Protein AF-A0A968GBG0-F1 (afdb_monomer)

pLDDT: mean 75.1, std 15.34, range [38.44, 92.0]

Structure (mmCIF, N/CA/C/O backbone):
data_AF-A0A968GBG0-F1
#
_entry.id   AF-A0A968GBG0-F1
#
loop_
_atom_site.group_PDB
_atom_site.id
_atom_site.type_symbol
_atom_site.label_atom_id
_atom_site.label_alt_id
_atom_site.label_comp_id
_atom_site.label_asym_id
_atom_site.label_entity_id
_atom_site.label_seq_id
_atom_site.pdbx_PDB_ins_code
_atom_site.Cartn_x
_atom_site.Cartn_y
_atom_site.Cartn_z
_atom_site.occupancy
_atom_site.B_iso_or_equiv
_atom_site.auth_seq_id
_atom_site.auth_comp_id
_atom_site.auth_asym_id
_atom_site.auth_atom_id
_atom_site.pdbx_PDB_model_num
ATOM 1 N N . MET A 1 1 ? 31.492 -30.107 -1.931 1.00 38.44 1 MET A N 1
ATOM 2 C CA . MET A 1 1 ? 31.029 -28.741 -2.246 1.00 38.44 1 MET A CA 1
ATOM 3 C C . MET A 1 1 ? 29.631 -28.657 -1.682 1.00 38.44 1 MET A C 1
ATOM 5 O O . MET A 1 1 ? 28.798 -29.442 -2.099 1.00 38.44 1 MET A O 1
ATOM 9 N N . SER A 1 2 ? 29.450 -27.887 -0.612 1.00 38.56 2 SER A N 1
ATOM 10 C CA . SER A 1 2 ? 28.181 -27.788 0.106 1.00 38.56 2 SER A CA 1
ATOM 11 C C . SER A 1 2 ? 27.212 -26.926 -0.690 1.00 38.56 2 SER A C 1
ATOM 13 O O . SER A 1 2 ? 27.518 -25.762 -0.957 1.00 38.56 2 SER A O 1
ATOM 15 N N . ASP A 1 3 ? 26.072 -27.508 -1.044 1.00 42.00 3 ASP A N 1
ATOM 16 C CA . ASP A 1 3 ? 24.898 -26.790 -1.515 1.00 42.00 3 ASP A CA 1
ATOM 17 C C . ASP A 1 3 ? 24.562 -25.690 -0.505 1.00 42.00 3 ASP A C 1
ATOM 19 O O . ASP A 1 3 ? 24.339 -25.952 0.679 1.00 42.00 3 ASP A O 1
ATOM 23 N N . VAL A 1 4 ? 24.611 -24.438 -0.955 1.00 43.53 4 VAL A N 1
ATOM 24 C CA . VAL A 1 4 ? 24.135 -23.309 -0.160 1.00 43.53 4 VAL A CA 1
ATOM 25 C C . VAL A 1 4 ? 22.618 -23.427 -0.131 1.00 43.53 4 VAL A C 1
ATOM 27 O O . VAL A 1 4 ? 21.934 -23.119 -1.104 1.00 43.53 4 VAL A O 1
ATOM 30 N N . ASP A 1 5 ? 22.112 -23.938 0.984 1.00 41.38 5 ASP A N 1
ATOM 31 C CA . ASP A 1 5 ? 20.695 -23.972 1.297 1.00 41.38 5 ASP A CA 1
ATOM 32 C C . ASP A 1 5 ? 20.182 -22.538 1.513 1.00 41.38 5 ASP A C 1
ATOM 34 O O . ASP A 1 5 ? 20.333 -21.944 2.582 1.00 41.38 5 ASP A O 1
ATOM 38 N N . TRP A 1 6 ? 19.579 -21.964 0.472 1.00 47.56 6 TRP A N 1
ATOM 39 C CA . TRP A 1 6 ? 18.923 -20.655 0.514 1.00 47.56 6 TRP A CA 1
ATOM 40 C C . TRP A 1 6 ? 17.591 -20.666 1.293 1.00 47.56 6 TRP A C 1
ATOM 42 O O . TRP A 1 6 ? 16.903 -19.647 1.333 1.00 47.56 6 TRP A O 1
ATOM 52 N N . SER A 1 7 ? 17.188 -21.785 1.914 1.00 47.25 7 SER A N 1
ATOM 53 C CA . SER A 1 7 ? 15.848 -21.924 2.505 1.00 47.25 7 SER A CA 1
ATOM 54 C C . SER A 1 7 ? 15.679 -21.380 3.930 1.00 47.25 7 SER A C 1
ATOM 56 O O . SER A 1 7 ? 14.556 -21.334 4.431 1.00 47.25 7 SER A O 1
ATOM 58 N N . SER A 1 8 ? 16.736 -20.907 4.595 1.00 44.28 8 SER A N 1
ATOM 59 C CA . SER A 1 8 ? 16.690 -20.740 6.055 1.00 44.28 8 SER A CA 1
ATOM 60 C C . SER A 1 8 ? 17.224 -19.402 6.565 1.00 44.28 8 SER A C 1
ATOM 62 O O . SER A 1 8 ? 18.242 -19.366 7.245 1.00 44.28 8 SER A O 1
ATOM 64 N N . GLN A 1 9 ? 16.523 -18.302 6.272 1.00 45.53 9 GLN A N 1
ATOM 65 C CA . GLN A 1 9 ? 16.327 -17.162 7.190 1.00 45.53 9 GLN A CA 1
ATOM 66 C C . GLN A 1 9 ? 15.471 -16.095 6.493 1.00 45.53 9 GLN A C 1
ATOM 68 O O . GLN A 1 9 ? 15.987 -15.214 5.808 1.00 45.53 9 GLN A O 1
ATOM 73 N N . ARG A 1 10 ? 14.146 -16.127 6.704 1.00 47.72 10 ARG A N 1
ATOM 74 C CA . ARG A 1 10 ? 13.311 -14.931 6.514 1.00 47.72 10 ARG A CA 1
ATOM 75 C C . ARG A 1 10 ? 13.792 -13.887 7.518 1.00 47.72 10 ARG A C 1
ATOM 77 O O . ARG A 1 10 ? 13.353 -13.880 8.666 1.00 47.72 10 ARG A O 1
ATOM 84 N N . ARG A 1 11 ? 14.754 -13.053 7.127 1.00 52.56 11 ARG A N 1
ATOM 85 C CA . ARG A 1 11 ? 15.142 -11.903 7.939 1.00 52.56 11 ARG A CA 1
ATOM 86 C C . ARG A 1 11 ? 13.968 -10.940 7.880 1.00 52.56 11 ARG A C 1
ATOM 88 O O . ARG A 1 11 ? 13.679 -10.367 6.834 1.00 52.56 11 ARG A O 1
ATOM 95 N N . ILE A 1 12 ? 13.258 -10.808 8.997 1.00 51.78 12 ILE A N 1
ATOM 96 C CA . ILE A 1 12 ? 12.368 -9.673 9.212 1.00 51.78 12 ILE A CA 1
ATOM 97 C C . ILE A 1 12 ? 13.305 -8.475 9.315 1.00 51.78 12 ILE A C 1
ATOM 99 O O . ILE A 1 12 ? 13.849 -8.184 10.378 1.00 51.78 12 ILE A O 1
ATOM 103 N N . TYR A 1 13 ? 13.606 -7.862 8.177 1.00 58.06 13 TYR A N 1
ATOM 104 C CA . TYR A 1 13 ? 14.341 -6.617 8.168 1.00 58.06 13 TYR A CA 1
ATOM 105 C C . TYR A 1 13 ? 13.421 -5.573 8.788 1.00 58.06 13 TYR A C 1
ATOM 107 O O . TYR A 1 13 ? 12.342 -5.300 8.260 1.00 58.06 13 TYR A O 1
ATOM 115 N N . ASP A 1 14 ? 13.830 -5.003 9.920 1.00 63.78 14 ASP A N 1
ATOM 116 C CA . ASP A 1 14 ? 13.286 -3.715 10.313 1.00 63.78 14 ASP A CA 1
ATOM 117 C C . ASP A 1 14 ? 13.735 -2.708 9.251 1.00 63.78 14 ASP A C 1
ATOM 119 O O . ASP A 1 14 ? 14.881 -2.258 9.218 1.00 63.78 14 ASP A O 1
ATOM 123 N N . LEU A 1 15 ? 12.833 -2.445 8.308 1.00 66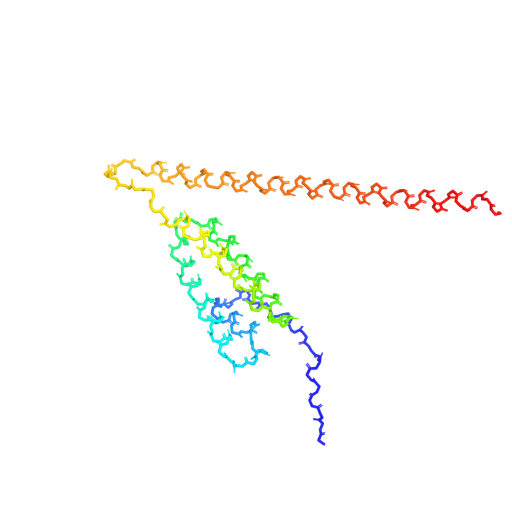.62 15 LEU A N 1
ATOM 124 C CA . LEU A 1 15 ? 13.072 -1.535 7.202 1.00 66.62 15 L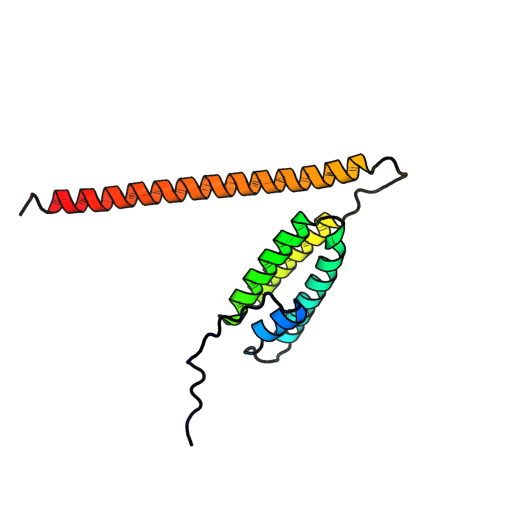EU A CA 1
ATOM 125 C C . LEU A 1 15 ? 12.792 -0.079 7.593 1.00 66.62 15 LEU A C 1
ATOM 127 O O . LEU A 1 15 ? 13.033 0.810 6.781 1.00 66.62 15 LEU A O 1
ATOM 131 N N . SER A 1 16 ? 12.318 0.189 8.818 1.00 69.75 16 SER A N 1
ATOM 132 C CA . SER A 1 16 ? 11.959 1.532 9.284 1.00 69.75 16 SER A CA 1
ATOM 133 C C . SER A 1 16 ? 13.069 2.593 9.184 1.00 69.75 16 SER A C 1
ATOM 135 O O . SER A 1 16 ? 12.718 3.722 8.829 1.00 69.75 16 SER A O 1
ATOM 137 N N . PRO A 1 17 ? 14.377 2.302 9.387 1.00 75.75 17 PRO A N 1
ATOM 138 C CA . PRO A 1 17 ? 15.410 3.338 9.325 1.00 75.75 17 PRO A CA 1
ATOM 139 C C . PRO A 1 17 ? 15.829 3.701 7.893 1.00 75.75 17 PRO A C 1
ATOM 141 O O . PRO A 1 17 ? 16.560 4.671 7.692 1.00 75.75 17 PRO A O 1
ATOM 144 N N . TYR A 1 18 ? 15.406 2.934 6.887 1.00 77.38 18 TYR A N 1
ATOM 145 C CA . TYR A 1 18 ? 15.852 3.117 5.510 1.00 77.38 18 TYR A CA 1
ATOM 146 C C . TYR A 1 18 ? 14.924 4.036 4.711 1.00 77.38 18 TYR A C 1
ATOM 148 O O . TYR A 1 18 ? 13.709 4.080 4.917 1.00 77.38 18 TYR A O 1
ATOM 156 N N . SER A 1 19 ? 15.494 4.744 3.731 1.00 83.00 19 SER A N 1
ATOM 157 C CA . SER A 1 19 ? 14.698 5.485 2.748 1.00 83.00 19 SER A CA 1
ATOM 158 C C . SER A 1 19 ? 13.835 4.526 1.924 1.00 83.00 19 SER A C 1
ATOM 160 O O . SER A 1 19 ? 14.225 3.383 1.696 1.00 83.00 19 SER A O 1
ATOM 162 N N . TYR A 1 20 ? 12.689 4.988 1.413 1.00 81.44 20 TYR A N 1
ATOM 163 C CA . TYR A 1 20 ? 11.784 4.142 0.619 1.00 81.44 20 TYR A CA 1
ATOM 164 C C . TYR A 1 20 ? 12.461 3.461 -0.566 1.00 81.44 20 TYR A C 1
ATOM 166 O O . TYR A 1 20 ? 12.195 2.292 -0.830 1.00 81.44 20 TYR A O 1
ATOM 174 N N . LYS A 1 21 ? 13.38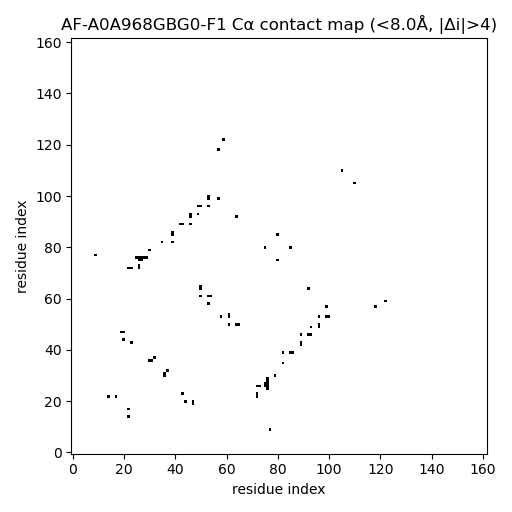7 4.162 -1.229 1.00 82.81 21 LYS A N 1
ATOM 175 C CA . LYS A 1 21 ? 14.161 3.595 -2.338 1.00 82.81 21 LYS A CA 1
ATOM 176 C C . LYS A 1 21 ? 14.963 2.379 -1.862 1.00 82.81 21 LYS A C 1
ATOM 178 O O . LYS A 1 21 ? 14.912 1.331 -2.491 1.00 82.81 21 LYS A O 1
ATOM 183 N N . VAL A 1 22 ? 15.625 2.486 -0.709 1.00 83.62 22 VAL A N 1
ATOM 184 C CA . VAL A 1 22 ? 16.380 1.379 -0.102 1.00 83.62 22 VAL A CA 1
ATOM 185 C C . VAL A 1 22 ? 15.454 0.266 0.393 1.00 83.62 22 VAL A C 1
ATOM 187 O O . VAL A 1 22 ? 15.727 -0.899 0.113 1.00 83.62 22 VAL A O 1
ATOM 190 N N . LYS A 1 23 ? 14.335 0.595 1.058 1.00 84.44 23 LYS A N 1
ATOM 191 C CA . LYS A 1 23 ? 13.342 -0.407 1.485 1.00 84.44 23 LYS A CA 1
ATOM 192 C C . LYS A 1 23 ? 12.856 -1.236 0.298 1.00 84.44 23 LYS A C 1
ATOM 194 O O . LYS A 1 23 ? 12.784 -2.455 0.397 1.00 84.44 23 LYS A O 1
ATOM 199 N N . PHE A 1 24 ? 12.559 -0.589 -0.826 1.00 85.38 24 PHE A N 1
ATOM 200 C CA . PHE A 1 24 ? 12.101 -1.251 -2.042 1.00 85.38 24 PHE A CA 1
ATOM 201 C C . PHE A 1 24 ? 13.168 -2.157 -2.669 1.00 85.38 24 PHE A C 1
ATOM 203 O O . PHE A 1 24 ? 12.862 -3.297 -3.022 1.00 85.38 24 PHE A O 1
ATOM 210 N N . PHE A 1 25 ? 14.420 -1.695 -2.754 1.00 84.19 25 PHE A N 1
ATOM 211 C CA . PHE A 1 25 ? 15.526 -2.533 -3.229 1.00 84.19 25 PHE A CA 1
ATOM 212 C C . PHE A 1 25 ? 15.681 -3.796 -2.379 1.00 84.19 25 PHE A C 1
ATOM 214 O O . PHE A 1 25 ? 15.685 -4.895 -2.922 1.00 84.19 25 PHE A O 1
ATOM 221 N N . LEU A 1 26 ? 15.713 -3.655 -1.052 1.00 82.56 26 LEU A N 1
ATOM 222 C CA . LEU A 1 26 ? 15.807 -4.797 -0.136 1.00 82.56 26 LEU A CA 1
ATOM 223 C C . LEU A 1 26 ? 14.585 -5.722 -0.233 1.00 82.56 26 LEU A C 1
ATOM 225 O O . LEU A 1 26 ? 14.711 -6.939 -0.150 1.00 82.56 26 LEU A O 1
ATOM 229 N N . SER A 1 27 ? 13.396 -5.158 -0.454 1.00 83.31 27 SER A N 1
ATOM 230 C CA . SER A 1 27 ? 12.155 -5.933 -0.583 1.00 83.31 27 SER A CA 1
ATOM 231 C C . SER A 1 27 ? 12.046 -6.696 -1.903 1.00 83.31 27 SER A C 1
ATOM 233 O O . SER A 1 27 ? 11.204 -7.578 -2.035 1.00 83.31 27 SER A O 1
ATOM 235 N N . SER A 1 28 ? 12.879 -6.360 -2.888 1.00 83.00 28 SER A N 1
ATOM 236 C CA . SER A 1 28 ? 12.844 -6.962 -4.219 1.00 83.00 28 SER A CA 1
ATOM 237 C C . SER A 1 28 ? 14.143 -7.649 -4.638 1.00 83.00 28 SER A C 1
ATOM 239 O O . SER A 1 28 ? 14.248 -8.110 -5.770 1.00 83.00 28 SER A O 1
ATOM 241 N N . GLU A 1 29 ? 15.094 -7.791 -3.711 1.00 79.25 29 GLU A N 1
ATOM 242 C CA . GLU A 1 29 ? 16.428 -8.366 -3.935 1.00 79.25 29 GLU A CA 1
ATOM 243 C C . GLU A 1 29 ? 16.390 -9.770 -4.563 1.00 79.25 29 GLU A C 1
ATOM 245 O O . GLU A 1 29 ? 17.244 -10.116 -5.373 1.00 79.25 29 GLU A O 1
ATOM 250 N N . ASN A 1 30 ? 15.370 -10.567 -4.235 1.00 74.75 30 ASN A N 1
ATOM 251 C CA . ASN A 1 30 ? 15.232 -11.945 -4.715 1.00 74.75 30 ASN A CA 1
ATOM 252 C C . ASN A 1 30 ? 14.525 -12.069 -6.079 1.00 74.75 30 ASN A C 1
ATOM 254 O O . ASN A 1 30 ? 14.254 -13.185 -6.525 1.00 74.75 30 ASN A O 1
ATOM 258 N N . MET A 1 31 ? 14.161 -10.958 -6.727 1.00 80.19 31 MET A N 1
ATOM 259 C CA . MET A 1 31 ? 13.404 -10.988 -7.981 1.00 80.19 31 MET A CA 1
ATOM 260 C C . MET A 1 31 ? 14.331 -11.096 -9.198 1.00 80.19 31 MET A C 1
ATOM 262 O O . MET A 1 31 ? 15.356 -10.415 -9.255 1.00 80.19 31 MET A O 1
ATOM 266 N N . PRO A 1 32 ? 13.980 -11.918 -10.206 1.00 81.94 32 PRO A N 1
ATOM 267 C CA . PRO A 1 32 ? 14.743 -11.976 -11.442 1.00 81.94 32 PRO A CA 1
ATOM 268 C C . PRO A 1 32 ? 14.650 -10.639 -12.186 1.00 81.94 32 PRO A C 1
ATOM 270 O O . PRO A 1 32 ? 13.565 -10.091 -12.379 1.00 81.94 32 PRO A O 1
ATOM 273 N N . VAL A 1 33 ? 15.795 -10.129 -12.641 1.00 84.31 33 VAL A N 1
ATOM 274 C CA . VAL A 1 33 ? 15.856 -8.885 -13.417 1.00 84.31 33 VAL A CA 1
ATOM 275 C C . VAL A 1 33 ? 15.354 -9.153 -14.837 1.00 84.31 33 VAL A C 1
ATOM 277 O O . VAL A 1 33 ? 16.051 -9.757 -15.650 1.00 84.31 33 VAL A O 1
ATOM 280 N N . ASN A 1 34 ? 14.133 -8.708 -15.124 1.00 87.94 34 ASN A N 1
ATOM 281 C CA . ASN A 1 34 ? 13.477 -8.762 -16.432 1.00 87.94 34 ASN A CA 1
ATOM 282 C C . ASN A 1 34 ? 12.728 -7.439 -16.718 1.00 87.94 34 ASN A C 1
ATOM 284 O O . ASN A 1 34 ? 12.696 -6.540 -15.874 1.00 87.94 34 ASN A O 1
ATOM 288 N N . ASP A 1 35 ? 12.121 -7.302 -17.900 1.00 90.88 35 ASP A N 1
ATOM 289 C CA . ASP A 1 35 ? 11.430 -6.062 -18.294 1.00 90.88 35 ASP A CA 1
ATOM 290 C C . ASP A 1 35 ? 10.243 -5.715 -17.377 1.00 90.88 35 ASP A C 1
ATOM 292 O O . ASP A 1 35 ? 10.010 -4.542 -17.075 1.00 90.88 35 ASP A O 1
ATOM 296 N N . GLU A 1 36 ? 9.525 -6.723 -16.872 1.00 88.56 36 GLU A N 1
ATOM 297 C CA . GLU A 1 36 ? 8.414 -6.538 -15.927 1.00 88.56 36 GLU A CA 1
ATOM 298 C C . GLU A 1 36 ? 8.906 -5.989 -14.583 1.00 88.56 36 GLU A C 1
ATOM 300 O O . GLU A 1 36 ? 8.331 -5.044 -14.041 1.00 88.56 36 GLU A O 1
ATOM 305 N N . TYR A 1 37 ? 10.023 -6.515 -14.080 1.00 87.31 37 TYR A N 1
ATOM 306 C CA . TYR A 1 37 ? 10.697 -6.027 -12.885 1.00 87.31 37 TYR A CA 1
ATOM 307 C C . TYR A 1 37 ? 11.172 -4.580 -13.053 1.00 87.31 37 TYR A C 1
ATOM 309 O O . TYR A 1 37 ? 10.955 -3.753 -12.167 1.00 87.31 37 TYR A O 1
ATOM 317 N N . LEU A 1 38 ? 11.767 -4.234 -14.198 1.00 87.88 38 LEU A N 1
ATOM 318 C CA . LEU A 1 38 ? 12.202 -2.863 -14.481 1.00 87.88 38 LEU A CA 1
ATOM 319 C C . LEU A 1 38 ? 11.015 -1.888 -14.537 1.00 87.88 38 LEU A C 1
ATOM 321 O O . LEU A 1 38 ? 11.084 -0.794 -13.969 1.00 87.88 38 LEU A O 1
ATOM 325 N N . ALA A 1 39 ? 9.907 -2.287 -15.169 1.00 89.81 39 ALA A N 1
ATOM 326 C CA . ALA A 1 39 ? 8.676 -1.500 -15.192 1.00 89.81 39 ALA A CA 1
ATOM 327 C C . ALA A 1 39 ? 8.084 -1.325 -13.784 1.00 89.81 39 ALA A C 1
ATOM 329 O O . ALA A 1 39 ? 7.677 -0.222 -13.410 1.00 89.81 39 ALA A O 1
ATOM 330 N N . PHE A 1 40 ? 8.088 -2.390 -12.983 1.00 89.75 40 PHE A N 1
ATOM 331 C CA . PHE A 1 40 ? 7.666 -2.385 -11.586 1.00 89.75 40 PHE A CA 1
ATOM 332 C C . PHE A 1 40 ? 8.516 -1.438 -10.723 1.00 89.75 40 PHE A C 1
ATOM 334 O O . PHE A 1 40 ? 7.962 -0.620 -9.984 1.00 89.75 40 PHE A O 1
ATOM 341 N N . MET A 1 41 ? 9.845 -1.474 -10.867 1.00 87.38 41 MET A N 1
ATOM 342 C CA . MET A 1 41 ? 10.756 -0.549 -10.183 1.00 87.38 41 MET A CA 1
ATOM 343 C C . MET A 1 41 ? 10.468 0.907 -10.538 1.00 87.38 41 MET A C 1
ATOM 345 O O . MET A 1 41 ? 10.380 1.760 -9.655 1.00 87.38 41 MET A O 1
ATOM 349 N N . LYS A 1 42 ? 10.278 1.194 -11.830 1.00 90.75 42 LYS A N 1
ATOM 350 C CA . LYS A 1 42 ? 9.969 2.547 -12.295 1.00 90.75 42 LYS A CA 1
ATOM 351 C C . LYS A 1 42 ? 8.676 3.076 -11.669 1.00 90.75 42 LYS A C 1
ATOM 353 O O . LYS A 1 42 ? 8.676 4.181 -11.136 1.00 90.75 42 LYS A O 1
ATOM 358 N N . LYS A 1 43 ? 7.609 2.267 -11.645 1.00 90.75 43 LYS A N 1
ATOM 359 C CA . LYS A 1 43 ? 6.329 2.637 -11.010 1.00 90.75 43 LYS A CA 1
ATOM 360 C C . LYS A 1 43 ? 6.483 2.924 -9.516 1.00 90.75 43 LYS A C 1
ATOM 362 O O . LYS A 1 43 ? 5.837 3.839 -9.007 1.00 90.75 43 LYS A O 1
ATOM 367 N N . ASN A 1 44 ? 7.338 2.171 -8.821 1.00 89.44 44 ASN A N 1
ATOM 368 C CA . ASN A 1 44 ? 7.619 2.409 -7.409 1.00 89.44 44 ASN A CA 1
ATOM 369 C C . ASN A 1 44 ? 8.299 3.768 -7.185 1.00 89.44 44 ASN A C 1
ATOM 371 O O . ASN A 1 44 ? 7.844 4.548 -6.349 1.00 89.44 44 ASN A O 1
ATOM 375 N N . PHE A 1 45 ? 9.342 4.080 -7.960 1.00 89.00 45 PHE A N 1
ATOM 376 C CA . PHE A 1 45 ? 10.032 5.366 -7.848 1.00 89.00 45 PHE A CA 1
ATOM 377 C C . PHE A 1 45 ? 9.134 6.544 -8.223 1.00 89.00 45 PHE A C 1
ATOM 379 O O . PHE A 1 45 ? 9.093 7.519 -7.474 1.00 89.00 45 PHE A O 1
ATOM 386 N N . ASP A 1 46 ? 8.348 6.414 -9.294 1.00 90.50 46 ASP A N 1
ATOM 387 C CA . ASP A 1 46 ? 7.368 7.427 -9.691 1.00 90.50 46 ASP A CA 1
ATOM 388 C C . ASP A 1 46 ? 6.348 7.684 -8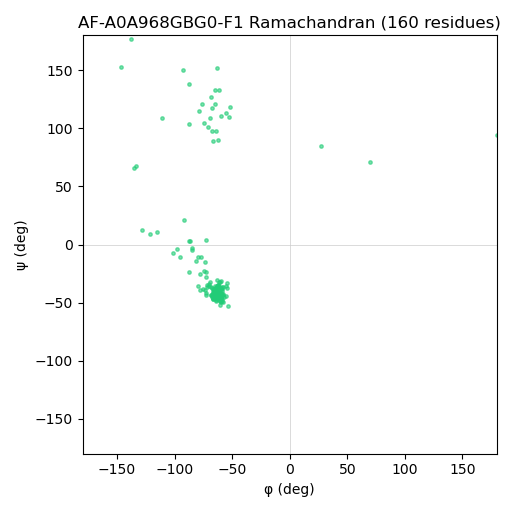.565 1.00 90.50 46 ASP A C 1
ATOM 390 O O . ASP A 1 46 ? 5.985 8.833 -8.303 1.00 90.50 46 ASP A O 1
ATOM 394 N N . LEU A 1 47 ? 5.893 6.633 -7.866 1.00 89.69 47 LEU A N 1
ATOM 395 C CA . LEU A 1 47 ? 4.988 6.778 -6.724 1.00 89.69 47 LEU A CA 1
ATOM 396 C C . LEU A 1 47 ? 5.665 7.480 -5.538 1.00 89.69 47 LEU A C 1
ATOM 398 O O . LEU A 1 47 ? 5.047 8.354 -4.938 1.00 89.69 47 LEU A O 1
ATOM 402 N N . ILE A 1 48 ? 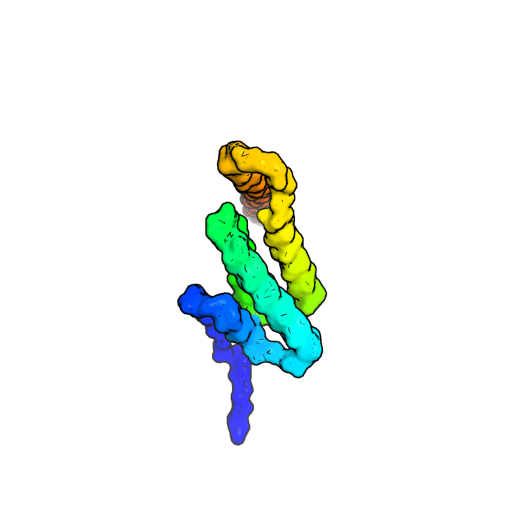6.905 7.117 -5.191 1.00 87.56 48 ILE A N 1
ATOM 403 C CA . ILE A 1 48 ? 7.653 7.744 -4.086 1.00 87.56 48 ILE A CA 1
ATOM 404 C C . ILE A 1 48 ? 7.832 9.243 -4.340 1.00 87.56 48 ILE A C 1
ATOM 406 O O . ILE A 1 48 ? 7.603 10.053 -3.439 1.00 87.56 48 ILE A O 1
ATOM 410 N N . ASP A 1 49 ? 8.214 9.613 -5.561 1.00 86.62 49 ASP A N 1
ATOM 411 C CA . ASP A 1 49 ? 8.448 11.009 -5.923 1.00 86.62 49 ASP A CA 1
ATOM 412 C C . ASP A 1 49 ? 7.127 11.811 -5.892 1.00 86.62 49 ASP A C 1
ATOM 414 O O . ASP A 1 49 ? 7.088 12.932 -5.381 1.00 86.62 49 ASP A O 1
ATOM 418 N N . LYS A 1 50 ? 6.007 11.216 -6.330 1.00 86.50 50 LYS A N 1
ATOM 419 C CA . LYS A 1 50 ? 4.666 11.814 -6.189 1.00 86.50 50 LYS A CA 1
ATOM 420 C C . LYS A 1 50 ? 4.182 11.885 -4.741 1.00 86.50 50 LYS A C 1
ATOM 422 O O . LYS A 1 50 ? 3.531 12.847 -4.360 1.00 86.50 50 LYS A O 1
ATOM 427 N N . LEU A 1 51 ? 4.486 10.891 -3.915 1.00 86.44 51 LEU A N 1
ATOM 428 C CA . LEU A 1 51 ? 4.106 10.895 -2.504 1.00 86.44 51 LEU A CA 1
ATOM 429 C C . LEU A 1 51 ? 4.816 12.029 -1.753 1.00 86.44 51 LEU A C 1
ATOM 431 O O . LEU A 1 51 ? 4.214 12.687 -0.904 1.00 86.44 51 LEU A O 1
ATOM 435 N N . ALA A 1 52 ? 6.074 12.307 -2.103 1.00 84.25 52 ALA A N 1
ATOM 436 C CA . ALA A 1 52 ? 6.819 13.425 -1.539 1.00 84.25 52 ALA A CA 1
ATOM 437 C C . ALA A 1 52 ? 6.149 14.787 -1.813 1.00 84.25 52 ALA A C 1
ATOM 439 O O . ALA A 1 52 ? 6.226 15.668 -0.957 1.00 84.25 52 ALA A O 1
ATOM 440 N N . SER A 1 53 ? 5.447 14.956 -2.944 1.00 83.81 53 SER A N 1
ATOM 441 C CA . SER A 1 53 ? 4.817 16.235 -3.313 1.00 83.81 53 SER A CA 1
ATOM 442 C C . SER A 1 53 ? 3.570 16.582 -2.490 1.00 83.81 53 SER A C 1
ATOM 444 O O . SER A 1 53 ? 3.239 17.759 -2.349 1.00 83.81 53 SER A O 1
ATOM 446 N N . ILE A 1 54 ? 2.899 15.586 -1.901 1.00 82.88 54 ILE A N 1
ATOM 447 C CA . ILE A 1 54 ? 1.699 15.796 -1.073 1.00 82.88 54 ILE A CA 1
ATOM 448 C C . ILE A 1 54 ? 1.989 15.817 0.431 1.00 82.88 54 ILE A C 1
ATOM 450 O O . ILE A 1 54 ? 1.081 16.073 1.219 1.00 82.88 54 ILE A O 1
ATOM 454 N N . LYS A 1 55 ? 3.238 15.567 0.845 1.00 83.56 55 LYS A N 1
ATOM 455 C CA . LYS A 1 55 ? 3.624 15.428 2.257 1.00 83.56 55 LYS A CA 1
ATOM 456 C C . LYS A 1 55 ? 3.283 16.656 3.104 1.00 83.56 55 LYS A C 1
ATOM 458 O O . LYS A 1 55 ? 2.768 16.508 4.207 1.00 83.56 55 LYS A O 1
ATOM 463 N N . GLU A 1 56 ? 3.577 17.849 2.594 1.00 77.00 56 GLU A N 1
ATOM 464 C CA . GLU A 1 56 ? 3.352 19.103 3.325 1.00 77.00 56 GLU A CA 1
ATOM 465 C C . GLU A 1 56 ? 1.879 19.523 3.313 1.00 77.00 56 GLU A C 1
ATOM 467 O O . GLU A 1 56 ? 1.362 19.983 4.327 1.00 77.00 56 GLU A O 1
ATOM 472 N N . LYS A 1 57 ? 1.189 19.328 2.183 1.00 76.06 57 LYS A N 1
ATOM 473 C CA . LYS A 1 57 ? -0.206 19.757 1.996 1.00 76.06 57 LYS A CA 1
ATOM 474 C C . LYS A 1 57 ? -1.221 18.806 2.636 1.00 76.06 57 LYS A C 1
ATOM 476 O O . LYS A 1 57 ? -2.236 19.250 3.162 1.00 76.06 57 LYS A O 1
ATOM 481 N N . TYR A 1 58 ? -0.944 17.502 2.615 1.00 81.00 58 TYR A N 1
ATOM 482 C CA . TYR A 1 58 ? -1.867 16.456 3.060 1.00 81.00 58 TYR A CA 1
ATOM 483 C C . TYR A 1 58 ? -1.152 15.412 3.937 1.00 81.00 58 TYR A C 1
ATOM 485 O O . TYR A 1 58 ? -1.057 14.242 3.554 1.00 81.00 58 TYR A O 1
ATOM 493 N N . PRO A 1 59 ? -0.671 15.784 5.140 1.00 78.19 59 PRO A N 1
ATOM 494 C CA . PRO A 1 59 ? 0.164 14.916 5.977 1.00 78.19 59 PRO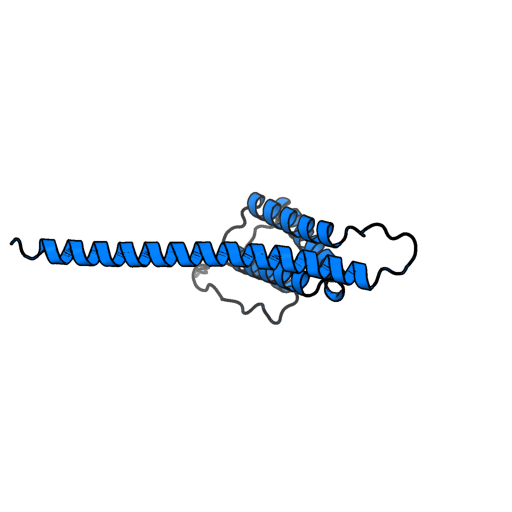 A CA 1
ATOM 495 C C . PRO A 1 59 ? -0.536 13.622 6.420 1.00 78.19 59 PRO A C 1
ATOM 497 O O . PRO A 1 59 ? 0.094 12.569 6.484 1.00 78.19 59 PRO A O 1
ATOM 500 N N . LEU A 1 60 ? -1.850 13.661 6.677 1.00 78.12 60 LEU A N 1
ATOM 501 C CA . LEU A 1 60 ? -2.630 12.460 7.004 1.00 78.12 60 LEU A CA 1
ATOM 502 C C . LEU A 1 60 ? -2.708 11.497 5.818 1.00 78.12 60 LEU A C 1
ATOM 504 O O . LEU A 1 60 ? -2.474 10.298 5.966 1.00 78.12 60 LEU A O 1
ATOM 508 N N . ALA A 1 61 ? -2.998 12.025 4.627 1.00 80.06 61 ALA A N 1
ATOM 509 C CA . ALA A 1 61 ? -3.086 11.201 3.436 1.00 80.06 61 ALA A CA 1
ATOM 510 C C . ALA A 1 61 ? -1.731 10.620 3.042 1.00 80.06 61 ALA A C 1
ATOM 512 O O . ALA A 1 61 ? -1.661 9.438 2.706 1.00 80.06 61 ALA A O 1
ATOM 513 N N . TYR A 1 62 ? -0.679 11.428 3.163 1.00 85.38 62 TYR A N 1
ATOM 514 C CA . TYR A 1 62 ? 0.701 11.000 3.029 1.00 85.38 62 TYR A CA 1
ATOM 515 C C . TYR A 1 62 ? 1.009 9.819 3.960 1.00 85.38 62 TYR A C 1
ATOM 517 O O . TYR A 1 62 ? 1.420 8.775 3.465 1.00 85.38 62 TYR A O 1
ATOM 525 N N . ASN A 1 63 ? 0.730 9.928 5.266 1.00 83.31 63 ASN A N 1
ATOM 526 C CA . ASN A 1 63 ? 1.024 8.865 6.237 1.00 83.31 63 ASN A CA 1
ATOM 527 C C . ASN A 1 63 ? 0.309 7.544 5.918 1.00 83.31 63 ASN A C 1
ATOM 529 O O . ASN A 1 63 ? 0.886 6.473 6.061 1.00 83.31 63 ASN A O 1
ATOM 533 N N . GLU A 1 64 ? -0.934 7.596 5.452 1.00 83.25 64 GLU A N 1
ATOM 534 C CA . GLU A 1 64 ? -1.692 6.382 5.133 1.00 83.25 64 GLU A CA 1
ATOM 535 C C . GLU A 1 64 ? -1.259 5.712 3.820 1.00 83.25 64 GLU A C 1
ATOM 537 O O . GLU A 1 64 ? -1.230 4.483 3.717 1.00 83.25 64 GLU A O 1
ATOM 542 N N . ILE A 1 65 ? -0.929 6.507 2.795 1.00 87.12 65 ILE A N 1
ATOM 543 C CA . ILE A 1 65 ? -0.342 5.974 1.556 1.00 87.12 65 ILE A CA 1
ATOM 544 C C . ILE A 1 65 ? 1.039 5.395 1.871 1.00 87.12 65 ILE A C 1
ATOM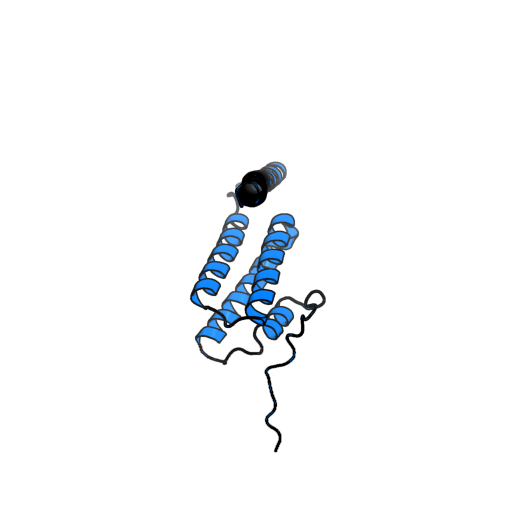 546 O O . ILE A 1 65 ? 1.392 4.327 1.374 1.00 87.12 65 ILE A O 1
ATOM 550 N N . GLN A 1 66 ? 1.786 6.067 2.747 1.00 86.06 66 GLN A N 1
ATOM 551 C CA . GLN A 1 66 ? 3.075 5.622 3.248 1.00 86.06 66 GLN A CA 1
ATOM 552 C C . GLN A 1 66 ? 2.967 4.265 3.973 1.00 86.06 66 GLN A C 1
ATOM 554 O O . GLN A 1 66 ? 3.706 3.340 3.644 1.00 86.06 66 GLN A O 1
ATOM 559 N N . GLU A 1 67 ? 2.020 4.112 4.898 1.00 86.44 67 GLU A N 1
ATOM 560 C CA . GLU A 1 67 ? 1.762 2.855 5.617 1.00 86.44 67 GLU A CA 1
ATOM 561 C C . GLU A 1 67 ? 1.332 1.721 4.668 1.00 86.44 67 GLU A C 1
ATOM 563 O O . GLU A 1 67 ? 1.796 0.579 4.774 1.00 86.44 67 GLU A O 1
ATOM 568 N N . SER A 1 68 ? 0.488 2.044 3.684 1.00 87.94 68 SER A N 1
ATOM 569 C CA . SER A 1 68 ? 0.067 1.096 2.647 1.00 87.94 68 SER A CA 1
ATOM 570 C C . SER A 1 68 ? 1.250 0.628 1.794 1.00 87.94 68 SER A C 1
ATOM 572 O O . SER A 1 68 ? 1.346 -0.557 1.467 1.00 87.94 68 SER A O 1
ATOM 574 N N . LEU A 1 69 ? 2.167 1.543 1.457 1.00 88.25 69 LEU A N 1
ATOM 575 C CA . LEU A 1 69 ? 3.393 1.235 0.725 1.00 88.25 69 LEU A CA 1
ATOM 576 C C . LEU A 1 69 ? 4.332 0.361 1.559 1.00 88.25 69 LEU A C 1
ATOM 578 O O . LEU A 1 69 ? 4.783 -0.659 1.052 1.00 88.25 69 LEU A O 1
ATOM 582 N N . ASP A 1 70 ? 4.578 0.686 2.831 1.00 84.62 70 ASP A N 1
ATOM 583 C CA . ASP A 1 70 ? 5.406 -0.150 3.714 1.00 84.62 70 ASP A CA 1
ATOM 584 C C . ASP A 1 70 ? 4.851 -1.577 3.834 1.00 84.62 70 ASP A C 1
ATOM 586 O O . ASP A 1 70 ? 5.597 -2.550 3.708 1.00 84.62 70 ASP A O 1
ATOM 590 N N . THR A 1 71 ? 3.534 -1.719 3.996 1.00 85.75 71 THR A N 1
ATOM 591 C CA . THR A 1 71 ? 2.869 -3.031 4.057 1.00 85.75 71 THR A CA 1
ATOM 592 C C . THR A 1 71 ? 3.053 -3.817 2.758 1.00 85.75 71 THR A C 1
ATOM 594 O O . THR A 1 71 ? 3.329 -5.020 2.778 1.00 85.75 71 THR A O 1
ATOM 597 N N . PHE A 1 72 ? 2.921 -3.143 1.612 1.00 86.69 72 PHE A N 1
ATOM 598 C CA . PHE A 1 72 ? 3.155 -3.753 0.308 1.00 86.69 72 PHE A CA 1
ATOM 599 C C . PHE A 1 72 ? 4.609 -4.218 0.156 1.00 86.69 72 PHE A C 1
ATOM 601 O O . PHE A 1 72 ? 4.834 -5.359 -0.245 1.00 86.69 72 PHE A O 1
ATOM 608 N N . LEU A 1 73 ? 5.580 -3.385 0.543 1.00 83.44 73 LEU A N 1
ATOM 609 C CA . LEU A 1 73 ? 7.005 -3.721 0.508 1.00 83.44 73 LEU A CA 1
ATOM 610 C C . LEU A 1 73 ? 7.314 -4.962 1.356 1.00 83.44 73 LEU A C 1
ATOM 612 O O . LEU A 1 73 ? 7.892 -5.919 0.853 1.00 83.44 73 LEU A O 1
ATOM 616 N N . VAL A 1 74 ? 6.821 -5.020 2.595 1.00 79.62 74 VAL A N 1
ATOM 617 C CA . VAL A 1 74 ? 6.993 -6.200 3.462 1.00 79.62 74 VAL A CA 1
ATOM 618 C C . VAL A 1 74 ? 6.394 -7.463 2.835 1.00 79.62 74 VAL A C 1
ATOM 620 O O . VAL A 1 74 ? 6.965 -8.552 2.949 1.00 79.62 74 VAL A O 1
ATOM 623 N N . LYS A 1 75 ? 5.244 -7.351 2.161 1.00 82.44 75 LYS A N 1
ATOM 624 C CA . LYS A 1 75 ? 4.598 -8.494 1.507 1.00 82.44 75 LYS A CA 1
ATOM 625 C C . LYS A 1 75 ? 5.458 -9.060 0.377 1.00 82.44 75 LYS A C 1
ATOM 627 O O . LYS A 1 75 ? 5.621 -10.279 0.296 1.00 82.44 75 LYS A O 1
ATOM 632 N N . ILE A 1 76 ? 6.016 -8.197 -0.468 1.00 80.94 76 ILE A N 1
ATOM 633 C CA . ILE A 1 76 ? 6.824 -8.622 -1.619 1.00 80.94 76 ILE A CA 1
ATOM 634 C C . ILE A 1 76 ? 8.218 -9.123 -1.216 1.00 80.94 76 ILE A C 1
ATOM 636 O O . ILE A 1 76 ? 8.773 -9.963 -1.911 1.00 80.94 76 ILE A O 1
ATOM 640 N N . THR A 1 77 ? 8.741 -8.729 -0.048 1.00 74.12 77 THR A N 1
ATOM 641 C CA . THR A 1 77 ? 9.948 -9.353 0.528 1.00 74.12 77 THR A CA 1
ATOM 642 C C . THR A 1 77 ? 9.739 -10.840 0.821 1.00 74.12 77 THR A C 1
ATOM 644 O O . THR A 1 77 ? 10.668 -11.640 0.749 1.00 74.12 77 THR A O 1
ATOM 647 N N . ASN A 1 78 ? 8.510 -11.220 1.183 1.00 67.06 78 ASN A N 1
ATOM 648 C CA . ASN A 1 78 ? 8.175 -12.558 1.668 1.00 67.06 78 ASN A CA 1
ATOM 649 C C . ASN A 1 78 ? 7.505 -13.455 0.614 1.00 67.06 78 ASN A C 1
ATOM 651 O O . ASN A 1 78 ? 7.258 -14.631 0.893 1.00 67.06 78 ASN A O 1
ATOM 655 N N . THR A 1 79 ? 7.163 -12.917 -0.561 1.00 73.50 79 THR A N 1
ATOM 656 C CA . THR A 1 79 ? 6.387 -13.619 -1.595 1.00 73.50 79 THR A CA 1
ATOM 657 C C . THR A 1 79 ? 6.815 -13.203 -3.000 1.00 73.50 79 THR A C 1
ATOM 659 O O . THR A 1 79 ? 7.279 -12.087 -3.206 1.00 73.50 79 THR A O 1
ATOM 662 N N . VAL A 1 80 ? 6.635 -14.089 -3.985 1.00 77.12 80 VAL A N 1
ATOM 663 C CA . VAL A 1 80 ? 6.824 -13.730 -5.401 1.00 77.12 80 VAL A CA 1
ATOM 664 C C . VAL A 1 80 ? 5.827 -12.631 -5.774 1.00 77.12 80 VAL A C 1
ATOM 666 O O . VAL A 1 80 ? 4.640 -12.736 -5.452 1.00 77.12 80 VAL A O 1
ATOM 669 N N . VAL A 1 81 ? 6.301 -11.581 -6.447 1.00 81.06 81 VAL A N 1
ATOM 670 C CA . VAL A 1 81 ? 5.437 -10.489 -6.907 1.00 81.06 81 VAL A CA 1
ATOM 671 C C . VAL A 1 81 ? 4.509 -10.972 -8.008 1.00 81.06 81 VAL A C 1
ATOM 673 O O . VAL A 1 81 ? 4.933 -11.489 -9.034 1.00 81.06 81 VAL A O 1
ATOM 676 N N . ASP A 1 82 ? 3.224 -10.731 -7.787 1.00 86.12 82 ASP A N 1
ATOM 677 C CA . ASP A 1 82 ? 2.202 -10.741 -8.820 1.00 86.12 82 ASP A CA 1
ATOM 678 C C . ASP A 1 82 ? 2.154 -9.334 -9.435 1.00 86.12 82 ASP A C 1
ATOM 680 O O . ASP A 1 82 ? 1.665 -8.389 -8.804 1.00 86.12 82 ASP A O 1
ATOM 684 N N . TYR A 1 83 ? 2.723 -9.179 -10.635 1.00 85.25 83 TYR A N 1
ATOM 685 C CA . TYR A 1 83 ? 2.855 -7.875 -11.289 1.00 85.25 83 TYR A CA 1
ATOM 686 C C . TYR A 1 83 ? 1.504 -7.227 -11.602 1.00 85.25 83 TYR A C 1
ATOM 688 O O . TYR A 1 83 ? 1.387 -6.007 -11.521 1.00 85.25 83 TYR A O 1
ATOM 696 N N . GLN A 1 84 ? 0.461 -8.017 -11.867 1.00 85.88 84 GLN A N 1
ATOM 697 C CA . GLN A 1 84 ? -0.879 -7.480 -12.093 1.00 85.88 84 GLN A CA 1
ATOM 698 C C . GLN A 1 84 ? -1.431 -6.845 -10.811 1.00 85.88 84 GLN A C 1
ATOM 700 O O . GLN A 1 84 ? -1.896 -5.705 -10.824 1.00 85.88 84 GLN A O 1
ATOM 705 N N . LYS A 1 85 ? -1.316 -7.542 -9.675 1.00 85.75 85 LYS A N 1
ATOM 706 C CA . LYS A 1 85 ? -1.735 -6.985 -8.377 1.00 85.75 85 LYS A CA 1
ATOM 707 C C . LYS A 1 85 ? -0.895 -5.781 -7.959 1.00 85.75 85 LYS A C 1
ATOM 709 O O . LYS A 1 85 ? -1.415 -4.856 -7.335 1.00 85.75 85 LYS A O 1
ATOM 714 N N . ALA A 1 86 ? 0.399 -5.790 -8.272 1.00 87.38 86 ALA A N 1
ATOM 715 C CA . ALA A 1 86 ? 1.269 -4.644 -8.042 1.00 87.38 86 ALA A CA 1
ATOM 716 C C . ALA A 1 86 ? 0.818 -3.426 -8.862 1.00 87.38 86 ALA A C 1
ATOM 718 O O . ALA A 1 86 ? 0.752 -2.316 -8.337 1.00 87.38 86 ALA A O 1
ATOM 719 N N . ASP A 1 87 ? 0.448 -3.635 -10.122 1.00 88.38 87 ASP A N 1
ATOM 720 C CA . ASP A 1 87 ? -0.041 -2.579 -11.002 1.00 88.38 87 ASP A CA 1
ATOM 721 C C . ASP A 1 87 ? -1.355 -1.974 -10.513 1.00 88.38 87 ASP A C 1
ATOM 723 O O . ASP A 1 87 ? -1.478 -0.750 -10.452 1.00 88.38 87 ASP A O 1
ATOM 727 N N . GLU A 1 88 ? -2.303 -2.807 -10.085 1.00 87.88 88 GLU A N 1
ATOM 728 C CA . GLU A 1 88 ? -3.549 -2.352 -9.461 1.00 87.88 88 GLU A CA 1
ATOM 729 C C . GLU A 1 88 ? -3.279 -1.538 -8.186 1.00 87.88 88 GLU A C 1
ATOM 731 O O . GLU A 1 88 ? -3.895 -0.489 -7.966 1.00 87.88 88 GLU A O 1
ATOM 736 N N . PHE A 1 89 ? -2.324 -1.982 -7.362 1.00 90.31 89 PHE A N 1
ATOM 737 C CA . PHE A 1 89 ? -1.898 -1.257 -6.168 1.00 90.31 89 PHE A CA 1
ATOM 738 C C . PHE A 1 89 ? -1.340 0.130 -6.519 1.00 90.31 89 PHE A C 1
ATOM 740 O O . PHE A 1 89 ? -1.814 1.136 -5.982 1.00 90.31 89 PHE A O 1
ATOM 747 N N . TYR A 1 90 ? -0.384 0.212 -7.449 1.00 89.56 90 TYR A N 1
ATOM 748 C CA . TYR A 1 90 ? 0.205 1.491 -7.850 1.00 89.56 90 TYR A CA 1
ATOM 749 C C . TYR A 1 90 ? -0.803 2.405 -8.539 1.00 89.56 90 TYR A C 1
ATOM 751 O O . TYR A 1 90 ? -0.769 3.612 -8.303 1.00 89.56 90 TYR A O 1
ATOM 759 N N . ALA A 1 91 ? -1.703 1.869 -9.364 1.00 86.88 91 ALA A N 1
ATOM 760 C CA . ALA A 1 91 ? -2.764 2.646 -9.996 1.00 86.88 91 ALA A CA 1
ATOM 761 C C . ALA A 1 91 ? -3.673 3.283 -8.940 1.00 86.88 91 ALA A C 1
ATOM 763 O O . ALA A 1 91 ? -3.928 4.484 -8.985 1.00 86.88 91 ALA A O 1
ATOM 764 N N . LYS A 1 92 ? -4.079 2.509 -7.927 1.00 87.75 92 LYS A N 1
ATOM 765 C CA . LYS A 1 92 ? -4.909 3.004 -6.827 1.00 87.75 92 LYS A CA 1
ATOM 766 C C . LYS A 1 92 ? -4.203 4.075 -5.997 1.00 87.75 92 LYS A C 1
ATOM 768 O O . LYS A 1 92 ? -4.813 5.093 -5.691 1.00 87.75 92 LYS A O 1
ATOM 773 N N . MET A 1 93 ? -2.934 3.871 -5.637 1.00 89.19 93 MET A N 1
ATOM 774 C CA . MET A 1 93 ? -2.171 4.872 -4.878 1.00 89.19 93 MET A CA 1
ATOM 775 C C . MET A 1 93 ? -1.959 6.153 -5.692 1.00 89.19 93 MET A C 1
ATOM 777 O O . MET A 1 93 ? -2.161 7.246 -5.171 1.00 89.19 93 MET A O 1
ATOM 781 N N . ASN A 1 94 ? -1.625 6.028 -6.980 1.00 86.19 94 ASN A N 1
ATOM 782 C CA . ASN A 1 94 ? -1.507 7.174 -7.879 1.00 86.19 94 ASN A CA 1
ATOM 783 C C . ASN A 1 94 ? -2.828 7.930 -8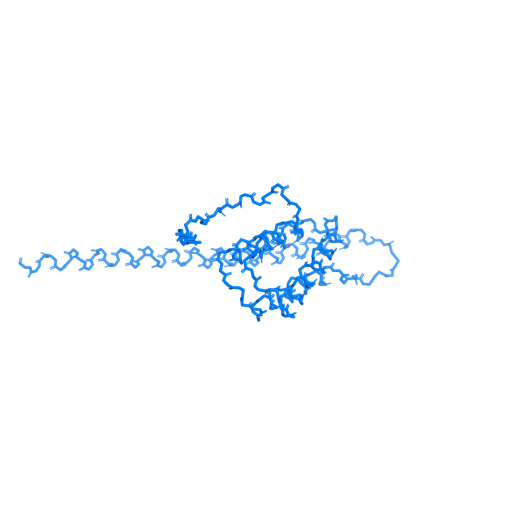.015 1.00 86.19 94 ASN A C 1
ATOM 785 O O . ASN A 1 94 ? -2.801 9.154 -7.991 1.00 86.19 94 ASN A O 1
ATOM 789 N N . GLN A 1 95 ? -3.959 7.230 -8.131 1.00 82.81 95 GLN A N 1
ATOM 790 C CA . GLN A 1 95 ? -5.263 7.878 -8.224 1.00 82.81 95 GLN A CA 1
ATOM 791 C C . GLN A 1 95 ? -5.560 8.698 -6.969 1.00 82.81 95 GLN A C 1
ATOM 793 O O . GLN A 1 95 ? -5.931 9.853 -7.093 1.00 82.81 95 GLN A O 1
ATOM 798 N N . ILE A 1 96 ? -5.295 8.158 -5.774 1.00 82.88 96 ILE A N 1
ATOM 799 C CA . ILE A 1 96 ? -5.474 8.908 -4.522 1.00 82.88 96 ILE A CA 1
ATOM 800 C C . ILE A 1 96 ? -4.596 10.167 -4.514 1.00 82.88 96 ILE A C 1
ATOM 802 O O . ILE A 1 96 ? -5.056 11.229 -4.113 1.00 82.88 96 ILE A O 1
ATOM 806 N N . ILE A 1 97 ? -3.340 10.070 -4.962 1.00 83.75 97 ILE A N 1
ATOM 807 C CA . ILE A 1 97 ? -2.451 11.238 -5.039 1.00 83.75 97 ILE A CA 1
ATOM 808 C C . ILE A 1 97 ? -2.956 12.252 -6.071 1.00 83.75 97 ILE A C 1
ATOM 810 O O . ILE A 1 97 ? -2.897 13.446 -5.810 1.00 83.75 97 ILE A O 1
ATOM 814 N N . ILE A 1 98 ? -3.459 11.798 -7.222 1.00 81.12 98 ILE A N 1
ATOM 815 C CA . ILE A 1 98 ? -4.047 12.669 -8.246 1.00 81.12 98 ILE A CA 1
ATOM 816 C C . ILE A 1 98 ? -5.285 13.368 -7.689 1.00 81.12 98 ILE A C 1
ATOM 818 O O . ILE A 1 98 ? -5.368 14.581 -7.803 1.00 81.12 98 ILE A O 1
ATOM 822 N N . ASP A 1 99 ? -6.185 12.645 -7.026 1.00 78.44 99 ASP A N 1
ATOM 823 C CA . ASP A 1 99 ? -7.397 13.206 -6.420 1.00 78.44 99 ASP A CA 1
ATOM 824 C C . ASP A 1 99 ? -7.065 14.266 -5.355 1.00 78.44 99 ASP A C 1
ATOM 826 O O . ASP A 1 99 ? -7.795 15.238 -5.202 1.00 78.44 99 ASP A O 1
ATOM 830 N N . LEU A 1 100 ? -5.934 14.111 -4.655 1.00 72.25 100 LEU A N 1
ATOM 831 C CA . LEU A 1 100 ? -5.391 15.110 -3.725 1.00 72.25 100 LEU A CA 1
ATOM 832 C C . LEU A 1 100 ? -4.684 16.278 -4.426 1.00 72.25 100 LEU A C 1
ATOM 834 O O . LEU A 1 100 ? -4.541 17.348 -3.845 1.00 72.25 100 LEU A O 1
ATOM 838 N N . ALA A 1 101 ? -4.171 16.060 -5.636 1.00 64.12 101 ALA A N 1
ATOM 839 C CA . ALA A 1 101 ? -3.397 17.032 -6.398 1.00 64.12 101 ALA A CA 1
ATOM 840 C C . ALA A 1 101 ? -4.238 17.830 -7.398 1.00 64.12 101 ALA A C 1
ATOM 842 O O . ALA A 1 101 ? -3.709 18.800 -7.940 1.00 64.12 101 ALA A O 1
ATOM 843 N N . ILE A 1 102 ? -5.497 17.447 -7.661 1.00 55.78 102 ILE A N 1
ATOM 844 C CA . ILE A 1 102 ? -6.435 18.268 -8.431 1.00 55.78 102 ILE A CA 1
ATOM 845 C C . ILE A 1 102 ? -6.582 19.587 -7.665 1.00 55.78 102 ILE A C 1
ATOM 847 O O . ILE A 1 102 ? -7.146 19.589 -6.570 1.00 55.78 102 ILE A O 1
ATOM 851 N N . PRO A 1 103 ? -6.066 20.708 -8.202 1.00 48.31 103 PRO A N 1
ATOM 852 C CA . PRO A 1 103 ? -6.380 21.995 -7.628 1.00 48.31 103 PRO A CA 1
ATOM 853 C C . PRO A 1 103 ? -7.879 22.189 -7.839 1.00 48.31 103 PRO A C 1
ATOM 855 O O . PRO A 1 103 ? -8.357 22.156 -8.977 1.00 48.31 103 PRO A O 1
ATOM 858 N N . VAL A 1 104 ? -8.629 22.366 -6.753 1.00 47.66 104 VAL A N 1
ATOM 859 C CA . VAL A 1 104 ? -9.923 23.041 -6.848 1.00 47.66 104 VAL A CA 1
ATOM 860 C C . VAL A 1 104 ? -9.593 24.380 -7.495 1.00 47.66 104 VAL A C 1
ATOM 862 O O . VAL A 1 104 ? -8.754 25.112 -6.976 1.00 47.66 104 VAL A O 1
ATOM 865 N N . GLN A 1 105 ? -10.068 24.587 -8.726 1.00 41.00 105 GLN A N 1
ATOM 866 C CA . GLN A 1 105 ? -9.641 25.702 -9.564 1.00 41.00 105 GLN A CA 1
ATOM 867 C C . GLN A 1 105 ? -9.808 27.010 -8.795 1.00 41.00 105 GLN A C 1
ATOM 869 O O . GLN A 1 105 ? -10.921 27.449 -8.530 1.00 41.00 105 GLN A O 1
ATOM 874 N N . SER A 1 106 ? -8.664 27.583 -8.443 1.00 45.03 106 SER A N 1
ATOM 875 C CA . SER A 1 106 ? -8.508 28.898 -7.861 1.00 45.03 106 SER A CA 1
ATOM 876 C C . SER A 1 106 ? -8.617 29.934 -8.972 1.00 45.03 106 SER A C 1
ATOM 878 O O . SER A 1 106 ? -7.721 30.001 -9.817 1.00 45.03 106 SER A O 1
ATOM 880 N N . ASP A 1 107 ? -9.649 30.764 -8.926 1.00 40.38 107 ASP A N 1
ATOM 881 C CA . ASP A 1 107 ? -9.518 32.149 -9.360 1.00 40.38 107 ASP A CA 1
ATOM 882 C C . ASP A 1 107 ? -9.629 33.025 -8.099 1.00 40.38 107 ASP A C 1
ATOM 884 O O . ASP A 1 107 ? -10.689 33.143 -7.494 1.00 40.38 107 ASP A O 1
ATOM 888 N N . GLU A 1 108 ? -8.481 33.602 -7.727 1.00 45.41 108 GLU A N 1
ATOM 889 C CA . GLU A 1 108 ? -8.296 34.789 -6.871 1.00 45.41 108 GLU A CA 1
ATOM 890 C C . GLU A 1 108 ? -8.625 34.715 -5.363 1.00 45.41 108 GLU A C 1
ATOM 892 O O . GLU A 1 108 ? -9.517 35.399 -4.890 1.00 45.41 108 GLU A O 1
ATOM 897 N N . ASP A 1 109 ? -7.792 33.996 -4.601 1.00 59.78 109 ASP A N 1
ATOM 898 C CA . ASP A 1 109 ? -7.408 34.209 -3.182 1.00 59.78 109 ASP A CA 1
ATOM 899 C C . ASP A 1 109 ? -8.417 34.942 -2.240 1.00 59.78 109 ASP A C 1
ATOM 901 O O . ASP A 1 109 ? -8.273 36.134 -1.936 1.00 59.78 109 ASP A O 1
ATOM 905 N N . PRO A 1 110 ? -9.376 34.182 -1.665 1.00 49.31 110 PRO A N 1
ATOM 906 C CA . PRO A 1 110 ? -9.693 34.211 -0.230 1.00 49.31 110 PRO A CA 1
ATOM 907 C C . PRO A 1 110 ? -9.697 32.794 0.409 1.00 49.31 110 PRO A C 1
ATOM 909 O O . PRO A 1 110 ? -10.110 32.610 1.558 1.00 49.31 110 PRO A O 1
ATOM 912 N N . ASP A 1 111 ? -9.181 31.790 -0.305 1.00 53.94 111 ASP A N 1
ATOM 913 C CA . ASP A 1 111 ? -9.497 30.362 -0.139 1.00 53.94 111 ASP A CA 1
ATOM 914 C C . ASP A 1 111 ? -8.588 29.580 0.824 1.00 53.94 111 ASP A C 1
ATOM 916 O O . ASP A 1 111 ? -8.508 28.352 0.756 1.00 53.94 111 ASP A O 1
ATOM 920 N N . MET A 1 112 ? -7.874 30.214 1.759 1.00 54.75 112 MET A N 1
ATOM 921 C CA . MET A 1 112 ? -7.136 29.424 2.762 1.00 54.75 112 MET A CA 1
ATOM 922 C C . MET A 1 112 ? -8.108 28.608 3.632 1.00 54.75 112 MET A C 1
ATOM 924 O O . MET A 1 112 ? -7.819 27.470 3.997 1.00 54.75 112 MET A O 1
ATOM 928 N N . MET A 1 113 ? -9.279 29.179 3.929 1.00 53.06 113 MET A N 1
ATOM 929 C CA . MET A 1 113 ? -10.331 28.509 4.690 1.00 53.06 113 MET A CA 1
ATOM 930 C C . MET A 1 113 ? -11.009 27.409 3.869 1.00 53.06 113 MET A C 1
ATOM 932 O O . MET A 1 113 ? -11.265 26.341 4.415 1.00 53.06 113 MET A O 1
ATOM 936 N N . ASP A 1 114 ? -11.184 27.611 2.564 1.00 55.12 114 ASP A N 1
ATOM 937 C CA . ASP A 1 114 ? -11.793 26.627 1.664 1.00 55.12 114 ASP A CA 1
ATOM 938 C C . ASP A 1 114 ? -10.847 25.452 1.378 1.00 55.12 114 ASP A C 1
ATOM 940 O O . ASP A 1 114 ? -11.247 24.298 1.503 1.00 55.12 114 ASP A O 1
ATOM 944 N N . ASN A 1 115 ? -9.547 25.706 1.202 1.00 56.25 115 ASN A N 1
ATOM 945 C CA . ASN A 1 115 ? -8.528 24.650 1.163 1.00 56.25 115 ASN A CA 1
ATOM 946 C C . ASN A 1 115 ? -8.485 23.827 2.469 1.00 56.25 115 ASN A C 1
ATOM 948 O O . ASN A 1 115 ? -8.284 22.606 2.448 1.00 56.25 115 ASN A O 1
ATOM 952 N N . ILE A 1 116 ? -8.675 24.479 3.624 1.00 59.56 116 ILE A N 1
ATOM 953 C CA . ILE A 1 116 ? -8.807 23.796 4.918 1.00 59.56 116 ILE A CA 1
ATOM 954 C C . ILE A 1 116 ? -10.106 22.981 4.960 1.00 59.56 116 ILE A C 1
ATOM 956 O O . ILE A 1 116 ? -10.073 21.833 5.397 1.00 59.56 116 ILE A O 1
ATOM 960 N N . ILE A 1 117 ? -11.231 23.528 4.493 1.00 65.25 117 ILE A N 1
ATOM 961 C CA . ILE A 1 117 ? -12.535 22.851 4.454 1.00 65.25 117 ILE A CA 1
ATOM 962 C C . ILE A 1 117 ? -12.496 21.626 3.539 1.00 65.25 117 ILE A C 1
ATOM 964 O O . ILE A 1 117 ? -13.005 20.577 3.932 1.00 65.25 117 ILE A O 1
ATOM 968 N N . ASP A 1 118 ? -11.846 21.699 2.383 1.00 62.47 118 ASP A N 1
ATOM 969 C CA . ASP A 1 118 ? -11.715 20.575 1.456 1.00 62.47 118 ASP A CA 1
ATOM 970 C C . ASP A 1 118 ? -10.816 19.478 2.026 1.00 62.47 118 ASP A C 1
ATOM 972 O O . ASP A 1 118 ? -11.176 18.297 2.016 1.00 62.47 118 ASP A O 1
ATOM 976 N N . SER A 1 119 ? -9.684 19.860 2.628 1.00 62.06 119 SER A N 1
ATOM 977 C CA . SER A 1 119 ? -8.814 18.922 3.343 1.00 62.06 119 SER A CA 1
ATOM 978 C C . SER A 1 119 ? -9.552 18.255 4.511 1.00 62.06 119 SER A C 1
ATOM 980 O O . SER A 1 119 ? -9.495 17.034 4.680 1.00 62.06 119 SER A O 1
ATOM 982 N N . LEU A 1 120 ? -10.317 19.021 5.296 1.00 67.06 120 LEU A N 1
ATOM 983 C CA . LEU A 1 120 ? -11.147 18.496 6.382 1.00 67.06 120 LEU A CA 1
ATOM 984 C C . LEU A 1 120 ? -12.264 17.588 5.863 1.00 67.06 120 LEU A C 1
ATOM 986 O O . LEU A 1 120 ? -12.491 16.532 6.446 1.00 67.06 120 LEU A O 1
ATOM 990 N N . SER A 1 121 ? -12.923 17.941 4.761 1.00 68.44 121 SER A N 1
ATOM 991 C CA . SER A 1 121 ? -14.007 17.161 4.153 1.00 68.44 121 SER A CA 1
ATOM 992 C C . SER A 1 121 ? -13.501 15.834 3.598 1.00 68.44 121 SER A C 1
ATOM 994 O O . SER A 1 121 ? -14.113 14.783 3.814 1.00 68.44 121 SER A O 1
ATOM 996 N N . PHE A 1 122 ? -12.333 15.850 2.955 1.00 69.38 122 PHE A N 1
ATOM 997 C CA . PHE A 1 122 ? -11.644 14.642 2.524 1.00 69.38 122 PHE A CA 1
ATOM 998 C C . PHE A 1 122 ? -11.289 13.749 3.720 1.00 69.38 122 PHE A C 1
ATOM 1000 O O . PHE A 1 122 ? -11.607 12.555 3.727 1.00 69.38 122 PHE A O 1
ATOM 1007 N N . ASN A 1 123 ? -10.698 14.328 4.770 1.00 70.12 123 ASN A N 1
ATOM 1008 C CA . ASN A 1 123 ? -10.363 13.598 5.992 1.00 70.12 123 ASN A CA 1
ATOM 1009 C C . ASN A 1 123 ? -11.617 13.036 6.690 1.00 70.12 123 ASN A C 1
ATOM 1011 O O . ASN A 1 123 ? -11.602 11.887 7.129 1.00 70.12 123 ASN A O 1
ATOM 1015 N N . LEU A 1 124 ? -12.722 13.783 6.733 1.00 72.00 124 LEU A N 1
ATOM 1016 C CA . LEU A 1 124 ? -13.997 13.356 7.320 1.00 72.00 124 LEU A CA 1
ATOM 1017 C C . LEU A 1 124 ? -14.617 12.177 6.567 1.00 72.00 124 LEU A C 1
ATOM 1019 O O . LEU A 1 124 ? -14.981 11.179 7.190 1.00 72.00 124 LEU A O 1
ATOM 1023 N N . ASN A 1 125 ? -14.687 12.240 5.235 1.00 72.38 125 ASN A N 1
ATOM 1024 C CA . ASN A 1 125 ? -15.180 11.124 4.420 1.00 72.38 125 ASN A CA 1
ATOM 1025 C C . ASN A 1 125 ? -14.360 9.850 4.649 1.00 72.38 125 ASN A C 1
ATOM 1027 O O . ASN A 1 125 ? -14.887 8.735 4.691 1.00 72.38 125 ASN A O 1
ATOM 1031 N N . ARG A 1 126 ? -13.056 10.018 4.840 1.00 72.06 126 ARG A N 1
ATOM 1032 C CA . ARG A 1 126 ? -12.133 8.921 5.090 1.00 72.06 126 ARG A CA 1
ATOM 1033 C C . ARG A 1 126 ? -12.293 8.329 6.489 1.00 72.06 126 ARG A C 1
ATOM 1035 O O . ARG A 1 126 ? -12.324 7.106 6.615 1.00 72.06 126 ARG A O 1
ATOM 1042 N N . ILE A 1 127 ? -12.466 9.169 7.512 1.00 75.50 127 ILE A N 1
ATOM 1043 C CA . ILE A 1 127 ? -12.803 8.742 8.879 1.00 75.50 127 ILE A CA 1
ATOM 1044 C C . ILE A 1 127 ? -14.113 7.954 8.873 1.00 75.50 127 ILE A C 1
ATOM 1046 O O . ILE A 1 127 ? -14.151 6.848 9.404 1.00 75.50 127 ILE A O 1
ATOM 1050 N N . LYS A 1 128 ? -15.145 8.457 8.190 1.00 77.81 128 LYS A N 1
ATOM 1051 C CA . LYS A 1 128 ? -16.439 7.774 8.069 1.00 77.81 128 LYS A CA 1
ATOM 1052 C C . LYS A 1 128 ? -16.297 6.384 7.442 1.00 77.81 128 LYS A C 1
ATOM 1054 O O . LYS A 1 128 ? -16.839 5.407 7.947 1.00 77.81 128 LYS A O 1
ATOM 1059 N N . LYS A 1 129 ? -15.483 6.257 6.391 1.00 76.44 129 LYS A N 1
ATOM 1060 C CA . LYS A 1 129 ? -15.190 4.956 5.773 1.00 76.44 129 LYS A CA 1
ATOM 1061 C C . LYS A 1 129 ? -14.450 4.002 6.719 1.00 76.44 129 LYS A C 1
ATOM 1063 O O . LYS A 1 129 ? -14.726 2.803 6.707 1.00 76.44 129 LYS A O 1
ATOM 1068 N N . ARG A 1 130 ? -13.525 4.505 7.546 1.00 74.12 130 ARG A N 1
ATOM 1069 C CA . ARG A 1 130 ? -12.868 3.682 8.580 1.00 74.12 130 ARG A CA 1
ATOM 1070 C C . ARG A 1 130 ? -13.841 3.258 9.674 1.00 74.12 130 ARG A C 1
ATOM 1072 O O . ARG A 1 130 ? -13.753 2.130 10.151 1.00 74.12 130 ARG A O 1
ATOM 1079 N N . GLU A 1 131 ? -14.763 4.130 10.060 1.00 83.62 131 GLU A N 1
ATOM 1080 C CA . GLU A 1 131 ? -15.813 3.817 11.029 1.00 83.62 131 GLU A CA 1
ATOM 1081 C C . GLU A 1 131 ? -16.711 2.686 10.510 1.00 83.62 131 GLU A C 1
ATOM 1083 O O . GLU A 1 131 ? -16.928 1.697 11.208 1.00 83.62 131 GLU A O 1
ATOM 1088 N N . GLU A 1 132 ? -17.124 2.746 9.242 1.00 87.25 132 GLU A N 1
ATOM 1089 C CA . GLU A 1 132 ? -17.871 1.667 8.584 1.00 87.25 132 GLU A CA 1
ATOM 1090 C C . GLU A 1 132 ? -17.092 0.341 8.560 1.00 87.25 132 GLU A C 1
ATOM 1092 O O . GLU A 1 132 ? -17.652 -0.718 8.852 1.00 87.25 132 GLU A O 1
ATOM 1097 N N . GLN A 1 133 ? -15.794 0.375 8.237 1.00 82.12 133 GLN A N 1
ATOM 1098 C CA . GLN A 1 133 ? -14.935 -0.814 8.275 1.00 82.12 133 GLN A CA 1
ATOM 1099 C C . GLN A 1 133 ? -14.785 -1.374 9.696 1.00 82.12 133 GLN A C 1
ATOM 1101 O O . GLN A 1 133 ? -14.840 -2.588 9.885 1.00 82.12 133 GLN A O 1
ATOM 1106 N N . THR A 1 134 ? -14.647 -0.501 10.694 1.00 86.94 134 THR A N 1
ATOM 1107 C CA . THR A 1 134 ? -14.533 -0.880 12.110 1.00 86.94 134 THR A CA 1
ATOM 1108 C C . THR A 1 134 ? -15.821 -1.533 12.603 1.00 86.94 134 THR A C 1
ATOM 1110 O O . THR A 1 134 ? -15.770 -2.551 13.288 1.00 86.94 134 THR A O 1
ATOM 1113 N N . ASN A 1 135 ? -16.981 -1.004 12.213 1.00 89.19 135 ASN A N 1
ATOM 1114 C CA . ASN A 1 135 ? -18.275 -1.587 12.564 1.00 89.19 135 ASN A CA 1
ATOM 1115 C C . ASN A 1 135 ? -18.464 -2.967 11.922 1.00 89.19 135 ASN A C 1
ATOM 1117 O O . ASN A 1 135 ? -18.902 -3.895 12.597 1.00 89.19 135 ASN A O 1
ATOM 1121 N N . LYS A 1 136 ? -18.049 -3.145 10.659 1.00 89.38 136 LYS A N 1
ATOM 1122 C CA . LYS A 1 136 ? -18.033 -4.471 10.015 1.00 89.38 136 LYS A CA 1
ATOM 1123 C C . LYS A 1 136 ? -17.126 -5.461 10.744 1.00 89.38 136 LYS A C 1
ATOM 1125 O O . LYS A 1 136 ? -17.507 -6.612 10.912 1.00 89.38 136 LYS A O 1
ATOM 1130 N N . LEU A 1 137 ? -15.945 -5.024 11.182 1.00 90.62 137 LEU A N 1
ATOM 1131 C CA . LEU A 1 137 ? -15.024 -5.884 11.925 1.00 90.62 137 LEU A CA 1
ATOM 1132 C C . LEU A 1 137 ? -15.610 -6.306 13.279 1.00 90.62 137 LEU A C 1
ATOM 1134 O O . LEU A 1 137 ? -15.525 -7.478 13.627 1.00 90.62 137 LEU A O 1
ATOM 1138 N N . LYS A 1 138 ? -16.245 -5.381 14.009 1.00 90.44 138 LYS A N 1
ATOM 1139 C CA . LYS A 1 138 ? -16.946 -5.696 15.264 1.00 90.44 138 LYS A CA 1
ATOM 1140 C C . LYS A 1 138 ? -18.046 -6.734 15.055 1.00 90.44 138 LYS A C 1
ATOM 1142 O O . LYS A 1 138 ? -18.121 -7.673 15.836 1.00 90.44 138 LYS A O 1
ATOM 1147 N N . GLN A 1 139 ? -18.836 -6.597 13.988 1.00 91.06 139 GLN A N 1
ATOM 1148 C CA . GLN A 1 139 ? -19.866 -7.581 13.651 1.00 91.06 139 GLN A CA 1
ATOM 1149 C C . GLN A 1 139 ? -19.253 -8.963 13.403 1.00 91.06 139 GLN A C 1
ATOM 1151 O O . GLN A 1 139 ? -19.684 -9.934 14.004 1.00 91.06 139 GLN A O 1
ATOM 1156 N N . LEU A 1 140 ? -18.194 -9.043 12.592 1.00 91.12 140 LEU A N 1
ATOM 1157 C CA . LEU A 1 140 ? -17.511 -10.312 12.321 1.00 91.12 140 LEU A CA 1
ATOM 1158 C C . LEU A 1 140 ? -16.913 -10.950 13.582 1.00 91.12 140 LEU A C 1
ATOM 1160 O O . LEU A 1 140 ? -16.891 -12.172 13.690 1.00 91.12 140 LEU A O 1
ATOM 1164 N N . MET A 1 141 ? -16.408 -10.145 14.522 1.00 89.12 141 MET A N 1
ATOM 1165 C CA . MET A 1 141 ? -15.921 -10.653 15.807 1.00 89.12 141 MET A CA 1
ATOM 1166 C C . MET A 1 141 ? -17.056 -11.226 16.652 1.00 89.12 141 MET A C 1
ATOM 1168 O O . MET A 1 141 ? -16.881 -12.288 17.238 1.00 89.12 141 MET A O 1
ATOM 1172 N N . GLN A 1 142 ? -18.205 -10.554 16.681 1.00 91.25 142 GLN A N 1
ATOM 1173 C CA . GLN A 1 142 ? -19.376 -11.025 17.409 1.00 91.25 142 GLN A CA 1
ATOM 1174 C C . GLN A 1 142 ? -19.930 -12.320 16.798 1.00 91.25 142 GLN A C 1
ATOM 1176 O O . GLN A 1 142 ? -20.100 -13.300 17.513 1.00 91.25 142 GLN A O 1
ATOM 1181 N N . ASP A 1 143 ? -20.069 -12.377 15.470 1.00 92.00 143 ASP A N 1
ATOM 1182 C CA . ASP A 1 143 ? -20.490 -13.590 14.758 1.00 92.00 143 ASP A CA 1
ATOM 1183 C C . ASP A 1 143 ? -19.519 -14.767 15.020 1.00 92.00 143 ASP A C 1
ATOM 1185 O O . ASP A 1 143 ? -19.928 -15.924 15.130 1.00 92.00 143 ASP A O 1
ATOM 1189 N N . ALA A 1 144 ? -18.214 -14.487 15.135 1.00 90.44 144 ALA A N 1
ATOM 1190 C CA . ALA A 1 144 ? -17.205 -15.494 15.462 1.00 90.44 144 ALA A CA 1
ATOM 1191 C C . ALA A 1 144 ? -17.275 -15.965 16.927 1.00 90.44 144 ALA A C 1
ATOM 1193 O O . ALA A 1 144 ? -17.002 -17.136 17.201 1.00 90.44 144 ALA A O 1
ATOM 1194 N N . GLU A 1 145 ? -17.624 -15.081 17.866 1.00 88.19 145 GLU A N 1
ATOM 1195 C CA . GLU A 1 145 ? -17.860 -15.439 19.270 1.00 88.19 145 GLU A CA 1
ATOM 1196 C C . GLU A 1 145 ? -19.112 -16.307 19.423 1.00 88.19 145 GLU A C 1
ATOM 1198 O O . GLU A 1 145 ? -19.026 -17.363 20.052 1.00 88.19 145 GLU A O 1
ATOM 1203 N N . ASP A 1 146 ? -20.214 -15.938 18.768 1.00 90.25 146 ASP A N 1
ATOM 1204 C CA . ASP A 1 146 ? -21.463 -16.705 18.779 1.00 90.25 146 ASP A CA 1
ATOM 1205 C C . ASP A 1 146 ? -21.247 -18.117 18.206 1.00 90.25 146 ASP A C 1
ATOM 1207 O O . ASP A 1 146 ? -21.626 -19.117 18.817 1.00 90.25 146 ASP A O 1
ATOM 1211 N N . MET A 1 147 ? -20.527 -18.231 17.083 1.00 88.31 147 MET A N 1
ATOM 1212 C CA . MET A 1 147 ? -20.192 -19.527 16.481 1.00 88.31 147 MET A CA 1
ATOM 1213 C C . MET A 1 147 ? -19.301 -20.386 17.392 1.00 88.31 147 MET A C 1
ATOM 1215 O O . MET A 1 147 ? -19.454 -21.608 17.454 1.00 88.31 147 MET A O 1
ATOM 1219 N N . LYS A 1 148 ? -18.359 -19.770 18.118 1.00 89.50 148 LYS A N 1
ATOM 1220 C CA . LYS A 1 148 ? -17.519 -20.478 19.095 1.00 89.50 148 LYS A CA 1
ATOM 1221 C C . LYS A 1 148 ? -18.378 -21.050 20.227 1.00 89.50 148 LYS A C 1
ATOM 1223 O O . LYS A 1 148 ? -18.174 -22.202 20.610 1.00 89.50 148 LYS A O 1
ATOM 1228 N N . ASP A 1 149 ? -19.331 -20.277 20.735 1.00 86.38 149 ASP A N 1
ATOM 1229 C CA . ASP A 1 149 ? -20.212 -20.699 21.823 1.00 86.38 149 ASP A CA 1
ATOM 1230 C C . ASP A 1 149 ? -21.211 -21.783 21.363 1.00 86.38 1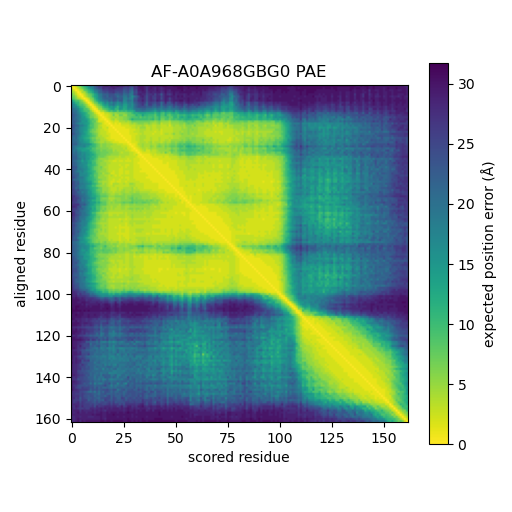49 ASP A C 1
ATOM 1232 O O . ASP A 1 149 ? -21.446 -22.749 22.093 1.00 86.38 149 ASP A O 1
ATOM 1236 N N . GLU A 1 150 ? -21.711 -21.724 20.123 1.00 83.56 150 GLU A N 1
ATOM 1237 C CA . GLU A 1 150 ? -22.502 -22.803 19.503 1.00 83.56 150 GLU A CA 1
ATOM 1238 C C . GLU A 1 150 ? -21.711 -24.117 19.370 1.00 83.56 150 GLU A C 1
ATOM 1240 O O . GLU A 1 150 ? -22.226 -25.199 19.671 1.00 83.56 150 GLU A O 1
ATOM 1245 N N . ILE A 1 151 ? -20.439 -24.051 18.960 1.00 82.56 151 ILE A N 1
ATOM 1246 C CA . ILE A 1 151 ? -19.562 -25.232 18.865 1.00 82.56 151 ILE A CA 1
ATOM 1247 C C . ILE A 1 151 ? -19.297 -25.838 20.251 1.00 82.56 151 ILE A C 1
ATOM 1249 O O . ILE A 1 151 ? -19.261 -27.060 20.399 1.00 82.56 151 ILE A O 1
ATOM 1253 N N . ILE A 1 152 ? -19.108 -25.007 21.278 1.00 80.31 152 ILE A N 1
ATOM 1254 C CA . ILE A 1 152 ? -18.897 -25.480 22.652 1.00 80.31 152 ILE A CA 1
ATOM 1255 C C . ILE A 1 152 ? -20.171 -26.149 23.185 1.00 80.31 152 ILE A C 1
ATOM 1257 O O . ILE A 1 152 ? -20.095 -27.263 23.703 1.00 80.31 152 ILE A O 1
ATOM 1261 N N . ASN A 1 153 ? -21.335 -25.526 22.991 1.00 73.94 153 ASN A N 1
ATOM 1262 C CA . ASN A 1 153 ? -22.616 -26.048 23.474 1.00 73.94 153 ASN A CA 1
ATOM 1263 C C . ASN A 1 153 ? -23.080 -27.312 22.732 1.00 73.94 153 ASN A C 1
ATOM 1265 O O . ASN A 1 153 ? -23.703 -28.183 23.337 1.00 73.94 153 ASN A O 1
ATOM 1269 N N . SER A 1 154 ? -22.763 -27.453 21.442 1.00 70.81 154 SER A N 1
ATOM 1270 C CA . SER A 1 154 ? -23.043 -28.682 20.676 1.00 70.81 154 SER A CA 1
ATOM 1271 C C . SER A 1 154 ? -22.123 -29.849 21.053 1.00 70.81 154 SER A C 1
ATOM 1273 O O . SER A 1 154 ? -22.536 -31.006 20.969 1.00 70.81 154 SER A O 1
ATOM 1275 N N . ARG A 1 155 ? -20.899 -29.577 21.527 1.00 60.62 155 ARG A N 1
ATOM 1276 C CA . ARG A 1 155 ? -20.003 -30.614 22.068 1.00 60.62 155 ARG A CA 1
ATOM 1277 C C . ARG A 1 155 ? -20.455 -31.123 23.434 1.00 60.62 155 ARG A C 1
ATOM 1279 O O . ARG A 1 155 ? -20.476 -32.331 23.631 1.00 60.62 155 ARG A O 1
ATOM 1286 N N . THR A 1 156 ? -20.869 -30.241 24.342 1.00 58.12 156 THR A N 1
ATOM 1287 C CA . THR A 1 156 ? -21.318 -30.640 25.690 1.00 58.12 156 THR A CA 1
ATOM 1288 C C . THR A 1 156 ? -22.651 -31.387 25.681 1.00 58.12 156 THR A C 1
ATOM 1290 O O . THR A 1 156 ? -22.826 -32.323 26.450 1.00 58.12 156 THR A O 1
ATOM 1293 N N . SER A 1 157 ? -23.569 -31.052 24.770 1.00 55.19 157 SER A N 1
ATOM 1294 C CA . SER A 1 157 ? -24.843 -31.778 24.624 1.00 55.19 157 SER A CA 1
ATOM 1295 C C . SER A 1 157 ? -24.724 -33.127 23.897 1.00 55.19 157 SER A C 1
ATOM 1297 O O . SER A 1 157 ? -25.661 -33.917 23.935 1.00 55.19 157 SER A O 1
ATOM 1299 N N . SER A 1 158 ? -23.572 -33.427 23.286 1.00 55.56 158 SER A N 1
ATOM 1300 C CA . SER A 1 158 ? -23.287 -34.748 22.704 1.00 55.56 158 SER A CA 1
ATOM 1301 C C . SER A 1 158 ? -22.691 -35.732 23.727 1.00 55.56 158 SER A C 1
ATOM 1303 O O . SER A 1 158 ? -22.844 -36.937 23.554 1.00 55.56 158 SER A O 1
ATOM 1305 N N . GLU A 1 159 ? -22.059 -35.241 24.802 1.00 51.84 159 GLU A N 1
ATOM 1306 C CA . GLU A 1 159 ? -21.461 -36.065 25.873 1.00 51.84 159 GLU A CA 1
ATOM 1307 C C . GLU A 1 159 ? -22.479 -36.560 26.923 1.00 51.84 159 GLU A C 1
ATOM 1309 O O . GLU A 1 159 ? -22.175 -37.485 27.667 1.00 51.84 159 GLU A O 1
ATOM 1314 N N . GLU A 1 160 ? -23.701 -36.015 26.979 1.00 51.09 160 GLU A N 1
ATOM 1315 C CA . GLU A 1 160 ? -24.760 -36.478 27.903 1.00 51.09 160 GLU A CA 1
ATOM 1316 C C . GLU A 1 160 ? -25.620 -37.635 27.345 1.00 51.09 160 GLU A C 1
ATOM 1318 O O . GLU A 1 160 ? -26.562 -38.083 28.003 1.00 51.09 160 GLU A O 1
ATOM 1323 N N . THR A 1 161 ? -25.307 -38.141 26.145 1.00 48.59 161 THR A N 1
ATOM 1324 C CA . THR A 1 161 ? -26.066 -39.216 25.469 1.00 48.59 161 THR A CA 1
ATOM 1325 C C . THR A 1 161 ? -25.307 -40.534 25.260 1.00 48.59 161 THR A C 1
ATOM 1327 O O . THR A 1 161 ? -25.835 -41.410 24.572 1.00 48.59 161 THR A O 1
ATOM 1330 N N . GLU A 1 162 ? -24.131 -40.720 25.870 1.00 41.84 162 GLU A N 1
ATOM 1331 C CA . GLU A 1 162 ? -23.432 -42.024 25.926 1.00 41.84 162 GLU A CA 1
ATOM 1332 C C . GLU A 1 162 ? -23.500 -42.689 27.309 1.00 41.84 162 GLU A C 1
ATOM 1334 O O . GLU A 1 162 ? -23.221 -42.016 28.327 1.00 41.84 162 GLU A O 1
#

Solvent-accessible surface area (backbone atoms only — not comparable to full-atom values): 9649 Å² total; per-residue (Å²): 134,81,81,82,75,84,86,79,72,90,72,82,69,82,49,82,90,49,55,70,71,54,38,48,49,68,23,46,67,88,57,76,93,46,73,66,50,52,53,51,52,50,54,51,51,57,47,53,60,55,46,62,71,38,37,84,85,36,50,70,60,35,51,53,54,48,52,52,47,52,53,51,37,58,49,40,53,77,40,86,78,54,65,69,62,50,49,54,50,50,50,52,54,50,47,55,50,46,68,70,62,56,70,76,85,80,83,78,88,81,49,70,62,52,56,49,49,51,53,48,50,53,52,48,58,50,51,52,53,50,51,55,52,50,53,52,50,53,49,54,51,49,55,52,50,54,52,51,50,51,54,52,54,56,52,59,67,57,65,78,75,117

Secondary structure (DSSP, 8-state):
-----TTS-------TTS-HHHHHHHHHTTS--SHHHHHHHHHHHHHHHHHHHHTTT-HHHHHHHHHHHHHHHHHHHHS---HHHHHHHHHHHHHHHHHHHS----SSS-THHHHHHHHHHHHHHHHHHHHHHHHHHHHHHHHHHHHHHHHHHHHHHHHTT-

Organism: NCBI:txid2719988

Sequence (162 aa):
MSDVDWSSQRRIYDLSPYSYKVKFFLSSENMPVNDEYLAFMKKNFDLIDKLASIKEKYPLAYNEIQESLDTFLVKITNTVVDYQKADEFYAKMNQIIIDLAIPVQSDEDPDMMDNIIDSLSFNLNRIKKREEQTNKLKQLMQDAEDMKDEIINSRTSSEETE

Mean predicted aligned error: 14.58 Å

Radius of gyration: 23.29 Å; Cα contacts (8 Å, |Δi|>4): 50; chains: 1; bounding box: 57×77×46 Å

Foldseek 3Di:
DDDPPPPDDPPPPPCVVDDQLVLQCLLCVPPDDDPLVVVLSVLSVVLSVLLVVCCVLQVPLSVVLVVVSSVVSSVSSVDPDPSVVSVVNSVVSVVSSVVVVPPPDDDDDPCPVVSVVVSVVVVVVVVVVVVVVVVVVVVVVVVVVVVVVVVVVVVVVVVVPD